Protein AF-A0A0K2YJW2-F1 (afdb_monomer_lite)

pLDDT: mean 92.91, std 10.25, range [51.81, 98.81]

Radius of gyration: 14.21 Å; chains: 1; bounding box: 30×30×39 Å

Foldseek 3Di:
DQCDPVNDQAHEWAALCRALPVDQPQCLAQVVCVVVQADGSVLLSVLLVVVCPDPQWPGKTFAWDSVCNDPPDDGTHGQWMKTKGLDDQVVSCVSSVCVSNQKDRKDFDDPDDPVRYDCDDDRDPNITIIIIGHD

Secondary structure (DSSP, 8-state):
--S-TTS-SPBP-B-HHHHHTT---GGGB-TTTTTTTPPPHHHHHHHHHHHHTSTTEEEEEEEE-GGGGSTT--S--EEEEEEEESS-HHHHHHHHTHHHHTPPPPEES-SS-GGGBS-PPP--TT-EEEEE---

Sequence (135 aa):
MERSADGSDRYPLLTIREFFDGNTVEDSIAPNQYGYGRPDLAEIARRLDALAANRAVAWVRIQPHEEMFEDGYDGVTAEGIAICTTLTSEEIDERLDVKSLQAEPTWEGMVYDHDDFCDVPAVPGGHRVLSLVWD

Structure (mmCIF, N/CA/C/O backbone):
data_AF-A0A0K2YJW2-F1
#
_entry.id   AF-A0A0K2YJW2-F1
#
loop_
_atom_site.group_PDB
_atom_site.id
_atom_site.type_symbol
_atom_site.label_atom_id
_atom_site.label_alt_id
_atom_site.label_comp_id
_atom_site.label_asym_id
_atom_site.label_entity_id
_atom_site.label_seq_id
_atom_site.pdbx_PDB_ins_code
_atom_site.Cartn_x
_atom_site.Cartn_y
_atom_site.Cartn_z
_atom_site.occupancy
_atom_site.B_iso_or_equiv
_atom_site.auth_seq_id
_atom_site.auth_comp_id
_atom_site.auth_asym_id
_atom_site.auth_atom_id
_atom_site.pdbx_PDB_model_num
ATOM 1 N N . MET A 1 1 ? 2.064 -8.724 -17.283 1.00 52.34 1 MET A N 1
ATOM 2 C CA . MET A 1 1 ? 1.253 -9.334 -16.206 1.00 52.34 1 MET A CA 1
ATOM 3 C C . MET A 1 1 ? -0.188 -9.329 -16.704 1.00 52.34 1 MET A C 1
ATOM 5 O O . MET A 1 1 ? -0.574 -8.334 -17.299 1.00 52.34 1 MET A O 1
ATOM 9 N N . GLU A 1 2 ? -0.939 -10.428 -16.617 1.00 51.81 2 GLU A N 1
ATOM 10 C CA . GLU A 1 2 ? -2.339 -10.438 -17.093 1.00 51.81 2 GLU A CA 1
ATOM 11 C C . GLU A 1 2 ? -3.219 -9.634 -16.120 1.00 51.81 2 GLU A C 1
ATOM 13 O O . GLU A 1 2 ? -2.980 -9.715 -14.915 1.00 51.81 2 GLU A O 1
ATOM 18 N N . ARG A 1 3 ? -4.200 -8.860 -16.629 1.00 59.50 3 ARG A N 1
ATOM 19 C CA . ARG A 1 3 ? -5.115 -8.024 -15.816 1.00 59.50 3 ARG A CA 1
ATOM 20 C C . ARG A 1 3 ? -5.698 -8.831 -14.648 1.00 59.50 3 ARG A C 1
ATOM 22 O O . ARG A 1 3 ? -5.635 -8.410 -13.506 1.00 59.50 3 ARG A O 1
ATOM 29 N N . SER A 1 4 ? -6.073 -10.083 -14.877 1.00 56.84 4 SER A N 1
ATOM 30 C CA . SER A 1 4 ? -6.509 -10.990 -13.814 1.00 56.84 4 SER A CA 1
ATOM 31 C C . SER A 1 4 ? -6.270 -12.452 -14.191 1.00 56.84 4 SER A C 1
ATOM 33 O O . SER A 1 4 ? -6.240 -12.810 -15.369 1.00 56.84 4 SER A O 1
ATOM 35 N N . ALA A 1 5 ? -6.162 -13.333 -13.191 1.00 54.53 5 ALA A N 1
ATOM 36 C CA . ALA A 1 5 ? -6.077 -14.781 -13.414 1.00 54.53 5 ALA A CA 1
ATOM 37 C C . ALA A 1 5 ? -7.395 -15.395 -13.946 1.00 54.53 5 ALA A C 1
ATOM 39 O O . ALA A 1 5 ? -7.403 -16.552 -14.368 1.00 54.53 5 ALA A O 1
ATOM 40 N N . ASP A 1 6 ? -8.506 -14.644 -13.915 1.00 54.94 6 ASP A N 1
ATOM 41 C CA . ASP A 1 6 ? -9.822 -15.052 -14.427 1.00 54.94 6 ASP A CA 1
ATOM 42 C C . ASP A 1 6 ? -10.151 -14.478 -15.825 1.00 54.94 6 ASP A C 1
ATOM 44 O O . ASP A 1 6 ? -11.191 -14.819 -16.392 1.00 54.94 6 ASP A O 1
ATOM 48 N N . GLY A 1 7 ? -9.261 -13.658 -16.404 1.00 56.41 7 GLY A N 1
ATOM 49 C CA . GLY A 1 7 ? -9.434 -13.039 -17.723 1.00 56.41 7 GLY A CA 1
ATOM 50 C C . GLY A 1 7 ? -10.383 -11.833 -17.748 1.00 56.41 7 GLY A C 1
ATOM 51 O O . GLY A 1 7 ? -10.769 -11.391 -18.830 1.00 56.41 7 GLY A O 1
ATOM 52 N N . SER A 1 8 ? -10.783 -11.309 -16.585 1.00 63.09 8 SER A N 1
ATOM 53 C CA . SER A 1 8 ? -11.494 -10.035 -16.457 1.00 63.09 8 SER A CA 1
ATOM 54 C C . SER A 1 8 ? -10.568 -8.826 -16.635 1.00 63.09 8 SER A C 1
ATOM 56 O O . SER A 1 8 ? -9.367 -8.887 -16.366 1.00 63.09 8 SER A O 1
ATOM 58 N N . ASP A 1 9 ? -11.150 -7.703 -17.053 1.00 74.62 9 ASP A N 1
ATOM 59 C CA . ASP A 1 9 ? -10.455 -6.431 -17.303 1.00 74.62 9 ASP A CA 1
ATOM 60 C C . ASP A 1 9 ? -10.110 -5.649 -16.020 1.00 74.62 9 ASP A C 1
ATOM 62 O O . ASP A 1 9 ? -9.990 -4.431 -16.032 1.00 74.62 9 ASP A O 1
ATOM 66 N N . ARG A 1 10 ? -10.013 -6.362 -14.896 1.00 86.62 10 ARG A N 1
ATOM 67 C CA . ARG A 1 10 ? -9.852 -5.837 -13.537 1.00 86.62 10 ARG A CA 1
ATOM 68 C C . ARG A 1 10 ? -8.413 -5.994 -13.082 1.00 86.62 10 ARG A C 1
ATOM 70 O O . ARG A 1 10 ? -7.763 -6.914 -13.545 1.00 86.62 10 ARG A O 1
ATOM 77 N N . TYR A 1 11 ? -7.950 -5.174 -12.151 1.00 89.19 11 TYR A N 1
ATOM 78 C CA . TYR A 1 11 ? -6.585 -5.158 -11.640 1.00 89.19 11 TYR A CA 1
ATOM 79 C C . TYR A 1 11 ? -6.372 -6.165 -10.490 1.00 89.19 11 TYR A C 1
ATOM 81 O O . TYR A 1 11 ? -7.261 -6.340 -9.648 1.00 89.19 11 TYR A O 1
ATOM 89 N N . PRO A 1 12 ? -5.202 -6.820 -10.388 1.00 91.81 12 PRO A N 1
ATOM 90 C CA . PRO A 1 12 ? -4.831 -7.613 -9.230 1.00 91.81 12 PRO A CA 1
ATOM 91 C C . PRO A 1 12 ? -4.165 -6.731 -8.165 1.00 91.81 12 PRO A C 1
ATOM 93 O O . PRO A 1 12 ? -3.238 -5.969 -8.447 1.00 91.81 12 PRO A O 1
ATOM 96 N N . LEU A 1 13 ? -4.596 -6.857 -6.916 1.00 95.19 13 LEU A N 1
ATOM 97 C CA . LEU A 1 13 ? -3.915 -6.263 -5.774 1.00 95.19 13 LEU A CA 1
ATOM 98 C C . LEU A 1 13 ? -2.646 -7.057 -5.454 1.00 95.19 13 LEU A C 1
ATOM 100 O O . LEU A 1 13 ? -2.702 -8.197 -4.994 1.00 95.19 13 LEU A O 1
ATOM 104 N N . LEU A 1 14 ? -1.484 -6.426 -5.601 1.00 96.50 14 LEU A N 1
ATOM 105 C CA . LEU A 1 14 ? -0.206 -7.104 -5.384 1.00 96.50 14 LEU A CA 1
ATOM 106 C C . LEU A 1 14 ? 0.151 -7.146 -3.894 1.00 96.50 14 LEU A C 1
ATOM 108 O O . LEU A 1 14 ? -0.116 -6.220 -3.127 1.00 96.50 14 LEU A O 1
ATOM 112 N N . THR A 1 15 ? 0.796 -8.214 -3.445 1.00 97.81 15 THR A N 1
ATOM 113 C CA . THR A 1 15 ? 1.453 -8.237 -2.132 1.00 97.81 15 THR A CA 1
ATOM 114 C C . THR A 1 15 ? 2.694 -7.338 -2.127 1.00 97.81 15 THR A C 1
ATOM 116 O O . THR A 1 15 ? 3.278 -7.061 -3.173 1.00 97.81 15 THR A O 1
ATOM 119 N N . ILE A 1 16 ? 3.158 -6.936 -0.933 1.00 98.25 16 ILE A N 1
ATOM 120 C CA . ILE A 1 16 ? 4.436 -6.212 -0.774 1.00 98.25 16 ILE A CA 1
ATOM 121 C C . ILE A 1 16 ? 5.562 -6.981 -1.486 1.00 98.25 16 ILE A C 1
ATOM 123 O O . ILE A 1 16 ? 6.324 -6.409 -2.254 1.00 98.25 16 ILE A O 1
ATOM 127 N N . ARG A 1 17 ? 5.623 -8.305 -1.310 1.00 97.50 17 ARG A N 1
ATOM 128 C CA . ARG A 1 17 ? 6.647 -9.134 -1.954 1.00 97.50 17 ARG A CA 1
ATOM 129 C C . ARG A 1 17 ? 6.537 -9.125 -3.480 1.00 97.50 17 ARG A C 1
ATOM 131 O O . ARG A 1 17 ? 7.557 -9.002 -4.135 1.00 97.50 17 ARG A O 1
ATOM 138 N N . GLU A 1 18 ? 5.338 -9.254 -4.045 1.00 96.75 18 GLU A N 1
ATOM 139 C CA . GLU A 1 18 ? 5.154 -9.263 -5.508 1.00 96.75 18 GLU A CA 1
ATOM 140 C C . GLU A 1 18 ? 5.565 -7.948 -6.174 1.00 96.75 18 GLU A C 1
ATOM 142 O O . GLU A 1 18 ? 6.015 -7.977 -7.314 1.00 96.75 18 GLU A O 1
ATOM 147 N N . PHE A 1 19 ? 5.443 -6.818 -5.473 1.00 97.75 19 PHE A N 1
ATOM 148 C CA . PHE A 1 19 ? 5.859 -5.520 -6.001 1.00 97.75 19 PHE A CA 1
ATOM 149 C C . PHE A 1 19 ? 7.333 -5.187 -5.734 1.00 97.75 19 PHE A C 1
ATOM 151 O O . PHE A 1 19 ? 7.997 -4.639 -6.606 1.00 97.75 19 PHE A O 1
ATOM 158 N N . PHE A 1 20 ? 7.849 -5.467 -4.532 1.00 97.62 20 PHE A N 1
ATOM 159 C CA . PHE A 1 20 ? 9.183 -5.011 -4.115 1.00 97.62 20 PHE A CA 1
ATOM 160 C C . PHE A 1 20 ? 10.302 -6.043 -4.349 1.00 97.62 20 PHE A C 1
ATOM 162 O O . PHE A 1 20 ? 11.462 -5.654 -4.469 1.00 97.62 20 PHE A O 1
ATOM 169 N N . ASP A 1 21 ? 10.009 -7.348 -4.413 1.00 95.81 21 ASP A N 1
ATOM 170 C CA . ASP A 1 21 ? 11.043 -8.382 -4.580 1.00 95.81 21 ASP A CA 1
ATOM 171 C C . ASP A 1 21 ? 11.599 -8.376 -6.013 1.00 95.81 21 ASP A C 1
ATOM 173 O O . ASP A 1 21 ? 10.900 -8.680 -6.977 1.00 95.81 21 ASP A O 1
ATOM 177 N N . GLY A 1 22 ? 12.870 -7.996 -6.159 1.00 94.19 22 GLY A N 1
ATOM 178 C CA . GLY A 1 22 ? 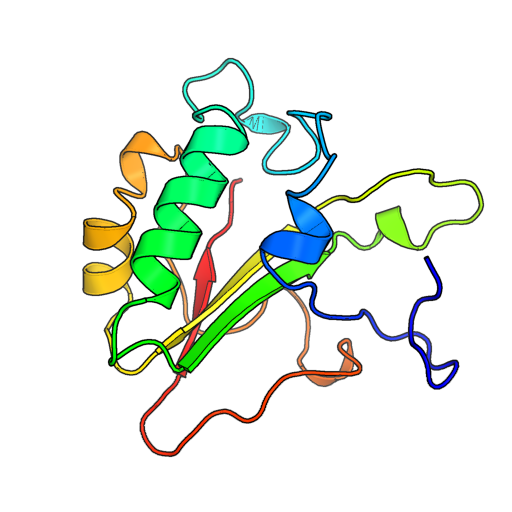13.536 -7.858 -7.457 1.00 94.19 22 GLY A CA 1
ATOM 179 C C . GLY A 1 22 ? 13.209 -6.570 -8.223 1.00 94.19 22 GLY A C 1
ATOM 180 O O . GLY A 1 22 ? 13.834 -6.323 -9.255 1.00 94.19 22 GLY A O 1
ATOM 181 N N . ASN A 1 23 ? 12.300 -5.729 -7.722 1.00 96.31 23 ASN A N 1
ATOM 182 C CA . ASN A 1 23 ? 12.031 -4.418 -8.304 1.00 96.31 23 ASN A CA 1
ATOM 183 C C . ASN A 1 23 ? 13.087 -3.400 -7.849 1.00 96.31 23 ASN A C 1
ATOM 185 O O . ASN A 1 23 ? 13.214 -3.093 -6.665 1.00 96.31 23 ASN A O 1
ATOM 189 N N . THR A 1 24 ? 13.843 -2.870 -8.808 1.00 95.38 24 THR A N 1
ATOM 190 C CA . THR A 1 24 ? 14.857 -1.825 -8.590 1.00 95.38 24 THR A CA 1
ATOM 191 C C . THR A 1 24 ? 14.515 -0.517 -9.307 1.00 95.38 24 THR A C 1
ATOM 193 O O . THR A 1 24 ? 15.373 0.357 -9.431 1.00 95.38 24 THR A O 1
ATOM 196 N N . VAL A 1 25 ? 13.303 -0.403 -9.853 1.00 96.56 25 VAL A N 1
ATOM 197 C CA . VAL A 1 25 ? 12.831 0.757 -10.614 1.00 96.56 25 VAL A CA 1
ATOM 198 C C . VAL A 1 25 ? 12.262 1.762 -9.620 1.00 96.56 25 VAL A C 1
ATOM 200 O O . VAL A 1 25 ? 11.094 1.693 -9.254 1.00 96.56 25 VAL A O 1
ATOM 203 N N . GLU A 1 26 ? 13.107 2.649 -9.096 1.00 96.44 26 GLU A N 1
ATOM 204 C CA . GLU A 1 26 ? 12.750 3.531 -7.974 1.00 96.44 26 GLU A CA 1
ATOM 205 C C . GLU A 1 26 ? 11.538 4.436 -8.243 1.00 96.44 26 GLU A C 1
ATOM 207 O O . GLU A 1 26 ? 10.789 4.734 -7.316 1.00 96.44 26 GLU A O 1
ATOM 212 N N . ASP A 1 27 ? 11.310 4.825 -9.495 1.00 95.06 27 ASP A N 1
ATOM 213 C CA . ASP A 1 27 ? 10.185 5.639 -9.960 1.00 95.06 27 ASP A CA 1
ATOM 214 C C . ASP A 1 27 ? 8.909 4.827 -10.269 1.00 95.06 27 ASP A C 1
ATOM 216 O O . ASP A 1 27 ? 7.905 5.399 -10.677 1.00 95.06 27 ASP A O 1
ATOM 220 N N . SER A 1 28 ? 8.889 3.516 -9.992 1.00 96.38 28 SER A N 1
ATOM 221 C CA . SER A 1 28 ? 7.683 2.669 -10.107 1.00 96.38 28 SER A CA 1
ATOM 222 C C . SER A 1 28 ? 6.573 2.986 -9.094 1.00 96.38 28 SER A C 1
ATOM 224 O O . SER A 1 28 ? 5.475 2.449 -9.190 1.00 96.38 28 SER A O 1
ATOM 226 N N . ILE A 1 29 ? 6.840 3.825 -8.096 1.00 95.81 29 ILE A N 1
ATOM 227 C CA . ILE A 1 29 ? 5.853 4.320 -7.131 1.00 95.81 29 ILE A CA 1
ATOM 228 C C . ILE A 1 29 ? 6.209 5.761 -6.797 1.00 95.81 29 ILE A C 1
ATOM 230 O O . ILE A 1 29 ? 7.377 6.052 -6.544 1.00 95.81 29 ILE A O 1
ATOM 234 N N . ALA A 1 30 ? 5.233 6.666 -6.764 1.00 94.94 30 ALA A N 1
ATOM 235 C CA . ALA A 1 30 ? 5.487 8.079 -6.466 1.00 94.94 30 ALA A CA 1
ATOM 236 C C . ALA A 1 30 ? 6.630 8.710 -7.307 1.00 94.94 30 ALA A C 1
ATOM 238 O O . ALA A 1 30 ? 7.571 9.286 -6.737 1.00 94.94 30 ALA A O 1
ATOM 239 N N . PRO A 1 31 ? 6.610 8.582 -8.651 1.00 93.62 31 PRO A N 1
ATOM 240 C CA . PRO A 1 31 ? 7.677 9.092 -9.521 1.00 93.62 31 PRO A CA 1
ATOM 241 C C . PRO A 1 31 ? 7.906 10.604 -9.370 1.00 93.62 31 PRO A C 1
ATOM 243 O O . PRO A 1 31 ? 9.035 11.081 -9.458 1.00 93.62 31 PRO A O 1
ATOM 246 N N . ASN A 1 32 ? 6.842 11.353 -9.085 1.00 92.19 32 ASN A N 1
ATOM 247 C CA . ASN A 1 32 ? 6.837 12.782 -8.760 1.00 92.19 32 ASN A CA 1
ATOM 248 C C . ASN A 1 32 ? 7.683 13.149 -7.526 1.00 92.19 32 ASN A C 1
ATOM 250 O O . ASN A 1 32 ? 8.225 14.252 -7.473 1.00 92.19 32 ASN A O 1
ATOM 254 N N . GLN A 1 33 ? 7.824 12.242 -6.556 1.00 93.50 33 GLN A N 1
ATOM 255 C CA . GLN A 1 33 ? 8.534 12.495 -5.297 1.00 93.50 33 GLN A CA 1
ATOM 256 C C . GLN A 1 33 ? 9.932 11.848 -5.248 1.00 93.50 33 GLN A C 1
ATOM 258 O O . GLN A 1 33 ? 10.727 12.131 -4.339 1.00 93.50 33 GLN A O 1
ATOM 263 N N . TYR A 1 34 ? 10.277 10.998 -6.223 1.00 9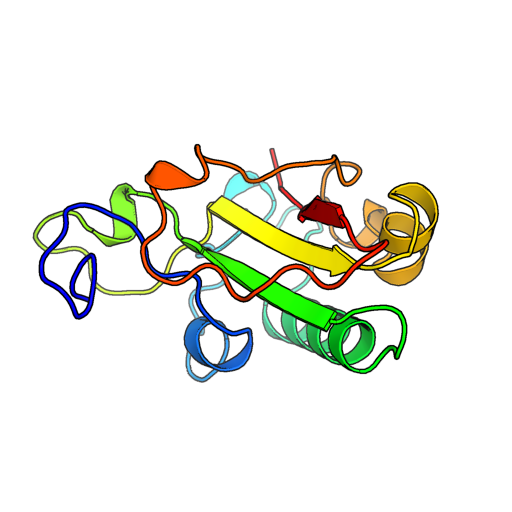2.25 34 TYR A N 1
ATOM 264 C CA . TYR A 1 34 ? 11.600 10.380 -6.296 1.00 92.25 34 TYR A CA 1
ATOM 265 C C . TYR A 1 34 ? 12.696 11.429 -6.549 1.00 92.25 34 TYR A C 1
ATOM 267 O O . TYR A 1 34 ? 12.616 12.251 -7.458 1.00 92.25 34 TYR A O 1
ATOM 275 N N . GLY A 1 35 ? 13.729 11.431 -5.700 1.00 92.12 35 GLY A N 1
ATOM 276 C CA . GLY A 1 35 ? 14.783 12.455 -5.706 1.00 92.12 35 GLY A CA 1
ATOM 277 C C . GLY A 1 35 ? 14.424 13.763 -4.983 1.00 92.12 35 GLY A C 1
ATOM 278 O O . GLY A 1 35 ? 15.299 14.614 -4.818 1.00 92.12 35 GLY A O 1
ATOM 279 N N . TYR A 1 36 ? 13.189 13.905 -4.485 1.00 92.62 36 TYR A N 1
ATOM 280 C CA . TYR A 1 36 ? 12.700 15.095 -3.772 1.00 92.62 36 TYR A CA 1
ATOM 281 C C . TYR A 1 36 ? 12.421 14.860 -2.281 1.00 92.62 36 TYR A C 1
ATOM 283 O O . TYR A 1 36 ? 11.870 15.721 -1.604 1.00 92.62 36 TYR A O 1
ATOM 291 N N . GLY A 1 37 ? 12.880 13.730 -1.738 1.00 92.69 37 GLY A N 1
ATOM 292 C CA . GLY A 1 37 ? 12.811 13.415 -0.308 1.00 92.69 37 GLY A CA 1
ATOM 293 C C . GLY A 1 37 ? 12.095 12.107 0.003 1.00 92.69 37 GLY A C 1
ATOM 294 O O . GLY A 1 37 ? 12.263 11.596 1.110 1.00 92.69 37 GLY A O 1
ATOM 295 N N . ARG A 1 38 ? 11.353 11.540 -0.962 1.00 96.38 38 ARG A N 1
ATOM 296 C CA . ARG A 1 38 ? 10.780 10.198 -0.834 1.00 96.38 38 ARG A CA 1
ATOM 297 C C . ARG A 1 38 ? 11.924 9.202 -0.613 1.00 96.38 38 ARG A C 1
ATOM 299 O O . ARG A 1 38 ? 12.892 9.241 -1.377 1.00 96.38 38 ARG A O 1
ATOM 306 N N . PRO A 1 39 ? 11.849 8.324 0.398 1.00 97.31 39 PRO A N 1
ATOM 307 C CA . PRO A 1 39 ? 12.877 7.316 0.608 1.00 97.31 39 PRO A CA 1
ATOM 308 C C . PRO A 1 39 ? 12.914 6.294 -0.537 1.00 97.31 39 PRO A C 1
ATOM 310 O O . PRO A 1 39 ? 11.980 6.194 -1.336 1.00 97.31 39 PRO A O 1
ATOM 313 N N . ASP A 1 40 ? 14.003 5.533 -0.598 1.00 97.38 40 ASP A N 1
ATOM 314 C CA . ASP A 1 40 ? 14.184 4.457 -1.575 1.00 97.38 40 ASP A CA 1
ATOM 315 C C . ASP A 1 40 ? 13.160 3.330 -1.359 1.00 97.38 40 ASP A C 1
ATOM 317 O O . ASP A 1 40 ? 12.680 3.110 -0.236 1.00 97.38 40 ASP A O 1
ATOM 321 N N . LEU A 1 41 ? 12.878 2.559 -2.414 1.00 97.88 41 LEU A N 1
ATOM 322 C CA . LEU A 1 41 ? 11.933 1.436 -2.388 1.00 97.88 41 LEU A CA 1
ATOM 323 C C . LEU A 1 41 ? 12.181 0.479 -1.217 1.00 97.88 41 LEU A C 1
ATOM 325 O O . LEU A 1 41 ? 11.234 0.038 -0.568 1.00 97.88 41 LEU A O 1
ATOM 329 N N . ALA A 1 42 ? 13.446 0.185 -0.909 1.00 97.31 42 ALA A N 1
ATOM 330 C CA . ALA A 1 42 ? 13.812 -0.724 0.177 1.00 97.31 42 ALA A CA 1
ATOM 331 C C . ALA A 1 42 ? 13.336 -0.231 1.556 1.00 97.31 42 ALA A C 1
ATOM 333 O O . ALA A 1 42 ? 12.920 -1.028 2.400 1.00 97.31 42 ALA A O 1
ATOM 334 N N . GLU A 1 43 ? 13.375 1.080 1.793 1.00 98.12 43 GLU A N 1
ATOM 335 C CA . GLU A 1 43 ? 12.905 1.675 3.043 1.00 98.12 43 GLU A CA 1
ATOM 336 C C . GLU A 1 43 ? 11.374 1.741 3.086 1.00 98.12 43 GLU A C 1
ATOM 338 O O . GLU A 1 43 ? 10.790 1.455 4.134 1.00 98.12 43 GLU A O 1
ATOM 343 N N . ILE A 1 44 ? 10.716 2.034 1.957 1.00 98.31 44 ILE A N 1
ATOM 344 C CA . ILE A 1 44 ? 9.250 1.958 1.843 1.00 98.31 44 ILE A CA 1
ATOM 345 C C . ILE A 1 44 ? 8.783 0.529 2.157 1.00 98.31 44 ILE A C 1
ATOM 347 O O . ILE A 1 44 ? 7.970 0.338 3.064 1.00 98.31 44 ILE A O 1
ATOM 351 N N . ALA A 1 45 ? 9.359 -0.483 1.500 1.00 98.44 45 ALA A N 1
ATOM 352 C CA . ALA A 1 45 ? 9.053 -1.895 1.726 1.00 98.44 45 ALA A CA 1
ATOM 353 C C . ALA A 1 45 ? 9.206 -2.284 3.202 1.00 98.44 45 ALA A C 1
ATOM 355 O O . ALA A 1 45 ? 8.287 -2.837 3.804 1.00 98.44 45 ALA A O 1
ATOM 356 N N . ARG A 1 46 ? 10.332 -1.907 3.826 1.00 98.56 46 ARG A N 1
ATOM 357 C CA . ARG A 1 46 ? 10.607 -2.192 5.241 1.00 98.56 46 ARG A CA 1
ATOM 358 C C . ARG A 1 46 ? 9.534 -1.617 6.170 1.00 98.56 46 ARG A C 1
ATOM 360 O O . ARG A 1 46 ? 9.170 -2.260 7.157 1.00 98.56 46 ARG A O 1
ATOM 367 N N . ARG A 1 47 ? 9.044 -0.402 5.900 1.00 98.62 47 ARG A N 1
ATOM 368 C CA . ARG A 1 47 ? 7.979 0.226 6.702 1.00 98.62 47 ARG A CA 1
ATOM 369 C C . ARG A 1 47 ? 6.638 -0.471 6.505 1.00 98.62 47 ARG A C 1
ATOM 371 O O . ARG A 1 47 ? 5.939 -0.705 7.490 1.00 98.62 47 ARG A O 1
ATOM 378 N N . LEU A 1 48 ? 6.308 -0.849 5.272 1.00 98.69 48 LEU A N 1
ATOM 379 C CA . LEU A 1 48 ? 5.083 -1.591 4.971 1.00 98.69 48 LEU A CA 1
ATOM 380 C C . LEU A 1 48 ? 5.093 -2.987 5.597 1.00 98.69 48 LEU A C 1
ATOM 382 O O . LEU A 1 48 ? 4.086 -3.388 6.173 1.00 98.69 48 LEU A O 1
ATOM 386 N N . ASP A 1 49 ? 6.225 -3.691 5.576 1.00 98.56 49 ASP A N 1
ATOM 387 C CA . ASP A 1 49 ? 6.380 -4.985 6.250 1.00 98.56 49 ASP A CA 1
ATOM 388 C C . ASP A 1 49 ? 6.219 -4.851 7.770 1.00 98.56 49 ASP A C 1
ATOM 390 O O . ASP A 1 49 ? 5.524 -5.645 8.411 1.00 98.56 49 ASP A O 1
ATOM 394 N N . ALA A 1 50 ? 6.818 -3.813 8.364 1.00 98.62 50 ALA A N 1
ATOM 395 C CA . ALA A 1 50 ? 6.661 -3.529 9.787 1.00 98.62 50 ALA A CA 1
ATOM 396 C C . ALA A 1 50 ? 5.201 -3.211 10.154 1.00 98.62 50 ALA A C 1
ATOM 398 O O . ALA A 1 50 ? 4.718 -3.654 11.200 1.00 98.62 50 ALA A O 1
ATOM 399 N N . LEU A 1 51 ? 4.487 -2.481 9.291 1.00 98.56 51 LEU A N 1
ATOM 400 C CA . LEU A 1 51 ? 3.064 -2.209 9.458 1.00 98.56 51 LEU A CA 1
ATOM 401 C C . LEU A 1 51 ? 2.224 -3.486 9.307 1.00 98.56 51 LEU A C 1
ATOM 403 O O . LEU A 1 51 ? 1.368 -3.746 10.150 1.00 98.56 51 LEU A O 1
ATOM 407 N N . ALA A 1 52 ? 2.492 -4.305 8.288 1.00 98.44 52 ALA A N 1
ATOM 408 C CA . ALA A 1 52 ? 1.780 -5.554 8.017 1.00 98.44 52 ALA A CA 1
ATOM 409 C C . ALA A 1 52 ? 1.945 -6.597 9.138 1.00 98.44 52 ALA A C 1
ATOM 411 O O . ALA A 1 52 ? 1.077 -7.444 9.326 1.00 98.44 52 ALA A O 1
ATOM 412 N N . ALA A 1 53 ? 3.027 -6.526 9.920 1.00 98.31 53 ALA A N 1
ATOM 413 C CA . ALA A 1 53 ? 3.228 -7.364 11.102 1.00 98.31 53 ALA A CA 1
ATOM 414 C C . ALA A 1 53 ? 2.370 -6.946 12.319 1.00 98.31 53 ALA A C 1
ATOM 416 O O . ALA A 1 53 ? 2.326 -7.661 13.328 1.00 98.31 53 ALA A O 1
ATOM 417 N N . ASN A 1 54 ? 1.696 -5.792 12.267 1.00 98.19 54 ASN A N 1
ATOM 418 C CA . ASN A 1 54 ? 0.823 -5.327 13.339 1.00 98.19 54 ASN A CA 1
ATOM 419 C C . ASN A 1 54 ? -0.487 -6.130 13.363 1.00 98.19 54 ASN A C 1
ATOM 421 O O . ASN A 1 54 ? -1.171 -6.254 12.358 1.00 98.19 54 ASN A O 1
ATOM 425 N N . ARG A 1 55 ? -0.901 -6.605 14.544 1.00 97.56 55 ARG A N 1
ATOM 426 C CA . ARG A 1 55 ? -2.148 -7.374 14.723 1.00 97.56 55 ARG A CA 1
ATOM 427 C C . ARG A 1 55 ? -3.425 -6.613 14.364 1.00 97.56 55 ARG A C 1
ATOM 429 O O . ARG A 1 55 ? -4.451 -7.252 14.162 1.00 97.56 55 ARG A O 1
ATOM 436 N N . ALA A 1 56 ? -3.378 -5.283 14.357 1.00 98.31 56 ALA A N 1
ATOM 437 C CA . ALA A 1 56 ? -4.495 -4.445 13.935 1.00 98.31 56 ALA A CA 1
ATOM 438 C C . ALA A 1 56 ? -4.623 -4.350 12.404 1.00 98.31 56 ALA A C 1
ATOM 440 O O . ALA A 1 56 ? -5.632 -3.846 11.924 1.00 98.31 56 ALA A O 1
ATOM 441 N N . VAL A 1 57 ? -3.620 -4.822 11.654 1.00 98.75 57 VAL A N 1
ATOM 442 C CA . VAL A 1 57 ? -3.582 -4.823 10.190 1.00 98.75 57 VAL A CA 1
ATOM 443 C C . VAL A 1 57 ? -3.851 -6.243 9.698 1.00 98.75 57 VAL A C 1
ATOM 445 O O . VAL A 1 57 ? -3.110 -7.174 10.002 1.00 98.75 57 VAL A O 1
ATOM 448 N N . ALA A 1 58 ? -4.930 -6.419 8.939 1.00 98.56 58 ALA A N 1
ATOM 449 C CA . ALA A 1 58 ? -5.292 -7.708 8.356 1.00 98.56 58 ALA A CA 1
ATOM 450 C C . ALA A 1 58 ? -4.464 -8.014 7.102 1.00 98.56 58 ALA A C 1
ATOM 452 O O . ALA A 1 58 ? -4.076 -9.161 6.878 1.00 98.56 58 ALA A O 1
ATOM 453 N N . TRP A 1 59 ? -4.206 -6.996 6.277 1.00 98.62 59 TRP A N 1
ATOM 454 C CA . TRP A 1 59 ? -3.373 -7.098 5.082 1.00 98.62 59 TRP A CA 1
ATOM 455 C C . TRP A 1 59 ? -2.955 -5.716 4.568 1.00 98.62 59 TRP A C 1
ATOM 457 O O . TRP A 1 59 ? -3.628 -4.714 4.806 1.00 98.62 59 TRP A O 1
ATOM 467 N N . VAL A 1 60 ? -1.846 -5.698 3.826 1.00 98.75 60 VAL A N 1
ATOM 468 C CA . VAL A 1 60 ? -1.371 -4.567 3.018 1.00 98.75 60 VAL A CA 1
ATOM 469 C C . VAL A 1 60 ? -1.247 -5.045 1.572 1.00 98.75 60 VAL A C 1
ATOM 471 O O . VAL A 1 60 ? -0.771 -6.164 1.330 1.00 98.75 60 VAL A O 1
ATOM 474 N N . ARG A 1 61 ? -1.712 -4.237 0.621 1.00 98.50 61 ARG A N 1
ATOM 475 C CA . ARG A 1 61 ? -1.668 -4.515 -0.816 1.00 98.50 61 ARG A CA 1
ATOM 476 C C . ARG A 1 61 ? -1.249 -3.287 -1.605 1.00 98.50 61 ARG A C 1
ATOM 478 O O . ARG A 1 61 ? -1.564 -2.170 -1.216 1.00 98.50 61 ARG A O 1
ATOM 485 N N . ILE A 1 62 ? -0.560 -3.511 -2.712 1.00 98.12 62 ILE A N 1
ATOM 486 C CA . ILE A 1 62 ? -0.222 -2.480 -3.683 1.00 98.12 62 ILE A CA 1
ATOM 487 C C . ILE A 1 62 ? -1.349 -2.417 -4.707 1.00 98.12 62 ILE A C 1
ATOM 489 O O . ILE A 1 62 ? -1.798 -3.448 -5.210 1.00 98.12 62 ILE A O 1
ATOM 493 N N . GLN A 1 63 ? -1.813 -1.203 -4.965 1.00 97.12 63 GLN A N 1
ATOM 494 C CA . GLN A 1 63 ? -2.800 -0.883 -5.983 1.00 97.12 63 GLN A CA 1
ATOM 495 C C . GLN A 1 63 ? -2.006 -0.511 -7.241 1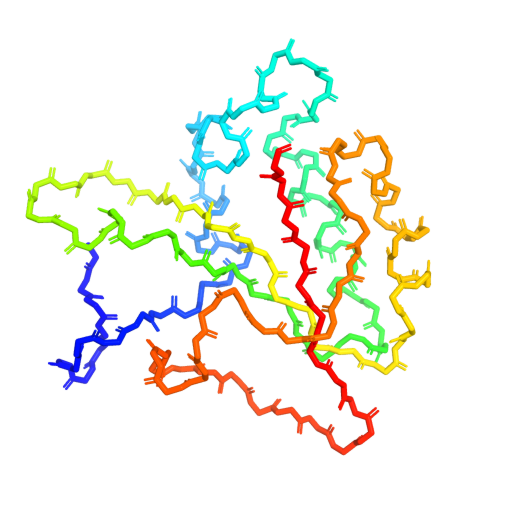.00 97.12 63 GLN A C 1
ATOM 497 O O . GLN A 1 63 ? -1.334 0.524 -7.224 1.00 97.12 63 GLN A O 1
ATOM 502 N N . PRO A 1 64 ? -1.964 -1.377 -8.270 1.00 95.31 64 PRO A N 1
ATOM 503 C CA . PRO A 1 64 ? -1.155 -1.124 -9.456 1.00 95.31 64 PRO A CA 1
ATOM 504 C C . PRO A 1 64 ? -1.706 0.063 -10.248 1.00 95.31 64 PRO A C 1
ATOM 506 O O . PRO A 1 64 ? -2.916 0.260 -10.282 1.00 95.31 64 PRO A O 1
ATOM 509 N N . HIS A 1 65 ? -0.826 0.823 -10.894 1.00 93.50 65 HIS A N 1
ATOM 510 C CA . HIS A 1 65 ? -1.231 1.869 -11.837 1.00 93.50 65 HIS A CA 1
ATOM 511 C C . HIS A 1 65 ? -1.749 1.228 -13.136 1.00 93.50 65 HIS A C 1
ATOM 513 O O . HIS A 1 65 ? -1.212 0.208 -13.577 1.00 93.50 65 HIS A O 1
ATOM 519 N N . GLU A 1 66 ? -2.770 1.814 -13.767 1.00 89.19 66 GLU A N 1
ATOM 520 C CA . GLU A 1 66 ? -3.433 1.241 -14.954 1.00 89.19 66 GLU A CA 1
ATOM 521 C C . GLU A 1 66 ? -2.481 0.978 -16.139 1.00 89.19 66 GLU A C 1
ATOM 523 O O . GLU A 1 66 ? -2.614 -0.033 -16.833 1.00 89.19 66 GLU A O 1
ATOM 528 N N . GLU A 1 67 ? -1.458 1.827 -16.307 1.00 86.81 67 GLU A N 1
ATOM 529 C CA . GLU A 1 67 ? -0.389 1.685 -17.315 1.00 86.81 67 GLU A CA 1
ATOM 530 C C . GLU A 1 67 ? 0.317 0.320 -17.267 1.00 86.81 67 GLU A C 1
ATOM 532 O O . GLU A 1 67 ? 0.783 -0.177 -18.293 1.00 86.81 67 GLU A O 1
ATOM 537 N N . MET A 1 68 ? 0.348 -0.337 -16.100 1.00 87.94 68 MET A N 1
ATOM 538 C CA . MET A 1 68 ? 0.922 -1.678 -15.943 1.00 87.94 68 MET A CA 1
ATOM 539 C C . MET A 1 68 ? 0.271 -2.724 -16.864 1.00 87.94 68 MET A C 1
ATOM 541 O O . MET A 1 68 ? 0.858 -3.776 -17.136 1.00 87.94 68 MET A O 1
ATOM 545 N N . PHE A 1 69 ? -0.951 -2.451 -17.325 1.00 85.38 69 PHE A N 1
ATOM 546 C CA . PHE A 1 69 ? -1.765 -3.345 -18.140 1.00 85.38 69 PHE A CA 1
ATOM 547 C C . PHE A 1 69 ? -1.929 -2.873 -19.584 1.00 85.38 69 PHE A C 1
ATOM 549 O O . PHE A 1 69 ? -2.833 -3.350 -20.280 1.00 85.38 69 PHE A O 1
ATOM 556 N N . GLU A 1 70 ? -1.107 -1.927 -20.024 1.00 86.69 70 GLU A N 1
ATOM 557 C CA . GLU A 1 70 ? -1.023 -1.529 -21.423 1.00 86.69 70 GLU A CA 1
ATOM 558 C C . GLU A 1 70 ? -0.140 -2.491 -22.228 1.00 86.69 70 GLU A C 1
ATOM 560 O O . GLU A 1 70 ? 0.826 -3.080 -21.730 1.00 86.69 70 GLU A O 1
ATOM 565 N N . ASP A 1 71 ? -0.474 -2.654 -23.510 1.00 84.88 71 ASP A N 1
ATOM 566 C CA . ASP A 1 71 ? 0.277 -3.516 -24.418 1.00 84.88 71 ASP A CA 1
ATOM 567 C C . ASP A 1 71 ? 1.735 -3.046 -24.536 1.00 84.88 71 ASP A C 1
ATOM 569 O O . ASP A 1 71 ? 2.030 -1.968 -25.051 1.00 84.88 71 ASP A O 1
ATOM 573 N N . GLY A 1 72 ? 2.666 -3.906 -24.117 1.00 82.75 72 GLY A N 1
ATOM 574 C CA . GLY A 1 72 ? 4.104 -3.646 -24.211 1.00 82.75 72 GLY A CA 1
ATOM 575 C C . GLY A 1 72 ? 4.730 -2.991 -22.980 1.00 82.75 72 GLY A C 1
ATOM 576 O O . GLY A 1 72 ? 5.935 -2.743 -23.011 1.00 82.75 72 GLY A O 1
ATOM 577 N N . TYR A 1 73 ? 3.968 -2.762 -21.905 1.00 86.69 73 TYR A N 1
ATOM 578 C CA . TYR A 1 73 ? 4.540 -2.373 -20.618 1.00 86.69 73 TYR A CA 1
ATOM 579 C C . TYR A 1 73 ? 5.302 -3.550 -19.984 1.00 86.69 73 TYR A C 1
ATOM 581 O O . TYR A 1 73 ? 4.786 -4.668 -19.889 1.00 86.69 73 TYR A O 1
ATOM 589 N N . ASP A 1 74 ? 6.536 -3.302 -19.545 1.00 85.50 74 ASP A N 1
ATOM 590 C CA . ASP A 1 74 ? 7.382 -4.277 -18.851 1.00 85.50 74 ASP A CA 1
ATOM 591 C C . ASP A 1 74 ? 7.817 -3.700 -17.503 1.00 85.50 74 ASP A C 1
ATOM 593 O O . ASP A 1 74 ? 8.586 -2.740 -17.444 1.00 85.50 74 ASP A O 1
ATOM 597 N N . GLY A 1 75 ? 7.288 -4.262 -16.418 1.00 89.00 75 GLY A N 1
ATOM 598 C CA . GLY A 1 75 ? 7.566 -3.811 -15.059 1.00 89.00 75 GLY A CA 1
ATOM 599 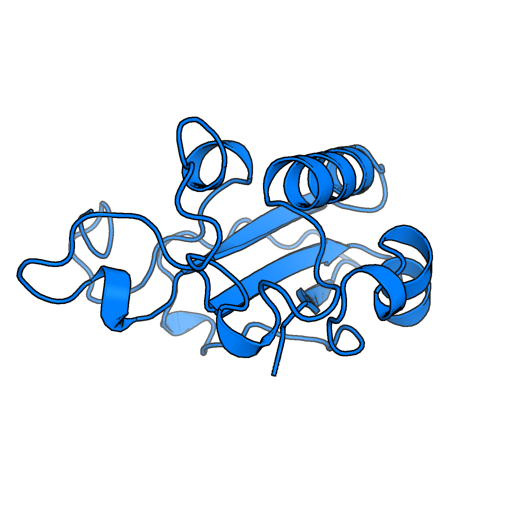C C . GLY A 1 75 ? 6.352 -3.886 -14.140 1.00 89.00 75 GLY A C 1
ATOM 600 O O . GLY A 1 75 ? 5.307 -4.438 -14.488 1.00 89.00 75 GLY A O 1
ATOM 601 N N . VAL A 1 76 ? 6.517 -3.319 -12.949 1.00 93.44 76 VAL A N 1
ATOM 602 C CA . VAL A 1 76 ? 5.453 -3.083 -11.970 1.00 93.44 76 VAL A CA 1
ATOM 603 C C . VAL A 1 76 ? 5.396 -1.585 -11.701 1.00 93.44 76 VAL A C 1
ATOM 605 O O . VAL A 1 76 ? 6.440 -0.946 -11.613 1.00 93.44 76 VAL A O 1
ATOM 608 N N . THR A 1 77 ? 4.197 -1.030 -11.578 1.00 95.06 77 THR A N 1
ATOM 609 C CA . THR A 1 77 ? 3.975 0.372 -11.204 1.00 95.06 77 THR A CA 1
ATOM 610 C C . THR A 1 77 ? 2.791 0.453 -10.250 1.00 95.06 77 THR A C 1
ATOM 612 O O . THR A 1 77 ? 1.867 -0.356 -10.340 1.00 95.06 77 THR A O 1
ATOM 615 N N . ALA A 1 78 ? 2.854 1.366 -9.287 1.00 96.56 78 ALA A N 1
ATOM 616 C CA . ALA A 1 78 ? 1.886 1.515 -8.216 1.00 96.56 78 ALA A CA 1
ATOM 617 C C . ALA A 1 78 ? 1.223 2.891 -8.260 1.00 96.56 78 ALA A C 1
ATOM 619 O O . ALA A 1 78 ? 1.903 3.914 -8.242 1.00 96.56 78 ALA A O 1
ATOM 620 N N . GLU A 1 79 ? -0.105 2.881 -8.208 1.00 96.50 79 GLU A N 1
ATOM 621 C CA . GLU A 1 79 ? -0.939 4.054 -7.948 1.00 96.50 79 GLU A CA 1
ATOM 622 C C . GLU A 1 79 ? -0.978 4.367 -6.443 1.00 96.50 79 GLU A C 1
ATOM 624 O O . GLU A 1 79 ? -0.935 5.514 -6.009 1.00 96.50 79 GLU A O 1
ATOM 629 N N . GLY A 1 80 ? -1.018 3.330 -5.602 1.00 97.25 80 GLY A N 1
ATOM 630 C CA . GLY A 1 80 ? -1.081 3.519 -4.158 1.00 97.25 80 GLY A CA 1
ATOM 631 C C . GLY A 1 80 ? -0.986 2.228 -3.363 1.00 97.25 80 GLY A C 1
ATOM 632 O O . GLY A 1 80 ? -0.714 1.148 -3.888 1.00 97.25 80 GLY A O 1
ATOM 633 N N . ILE A 1 81 ? -1.222 2.328 -2.058 1.00 98.44 81 ILE A N 1
ATOM 634 C CA . ILE A 1 81 ? -1.122 1.200 -1.126 1.00 98.44 81 ILE A CA 1
ATOM 635 C C . ILE A 1 81 ? -2.399 1.114 -0.304 1.00 98.44 81 ILE A C 1
ATOM 637 O O . ILE A 1 81 ? -2.725 2.039 0.432 1.00 98.44 81 ILE A O 1
ATOM 641 N N . ALA A 1 82 ? -3.094 -0.014 -0.404 1.00 98.56 82 ALA A N 1
ATOM 642 C CA . ALA A 1 82 ? -4.276 -0.326 0.382 1.00 98.56 82 ALA A CA 1
ATOM 643 C C . ALA A 1 82 ? -3.888 -1.038 1.686 1.00 98.56 82 ALA A C 1
ATOM 645 O O . ALA A 1 82 ? -3.158 -2.034 1.693 1.00 98.56 82 ALA A O 1
ATOM 646 N N . ILE A 1 83 ? -4.418 -0.550 2.803 1.00 98.81 83 ILE A N 1
ATOM 647 C CA . ILE A 1 83 ? -4.130 -1.019 4.158 1.00 98.81 83 ILE A CA 1
ATOM 648 C C . ILE A 1 83 ? -5.456 -1.384 4.820 1.00 98.81 83 ILE A C 1
ATOM 650 O O . ILE A 1 83 ? -6.250 -0.509 5.159 1.00 98.81 83 ILE A O 1
ATOM 654 N N . CYS A 1 84 ? -5.702 -2.675 5.045 1.00 98.75 84 CYS A N 1
ATOM 655 C CA . CYS A 1 84 ? -6.880 -3.130 5.777 1.00 98.75 84 CYS A CA 1
ATOM 656 C C . CYS A 1 84 ? -6.578 -3.221 7.269 1.00 98.75 84 CYS A C 1
ATOM 658 O O . CYS A 1 84 ? -5.784 -4.060 7.697 1.00 98.75 84 CYS A O 1
ATOM 660 N N . THR A 1 85 ? -7.223 -2.384 8.075 1.00 98.81 85 THR A N 1
ATOM 661 C CA . THR A 1 85 ? -6.855 -2.184 9.479 1.00 98.81 85 THR A CA 1
ATOM 662 C C . THR A 1 85 ? -8.047 -1.806 10.354 1.00 98.81 85 THR A C 1
ATOM 664 O O . THR A 1 85 ? -9.065 -1.326 9.858 1.00 98.81 85 THR A O 1
ATOM 667 N N . THR A 1 86 ? -7.933 -1.999 11.667 1.00 98.69 86 THR A N 1
ATOM 668 C CA . THR A 1 86 ? -8.845 -1.382 12.649 1.00 98.69 86 THR A CA 1
ATOM 669 C C . THR A 1 86 ? -8.367 -0.012 13.137 1.00 98.69 86 THR A C 1
ATOM 671 O O . THR A 1 86 ? -9.105 0.651 13.863 1.00 98.69 86 THR A O 1
ATOM 674 N N . LEU A 1 87 ? -7.138 0.384 12.793 1.00 98.56 87 LEU A N 1
ATOM 675 C CA . LEU A 1 87 ? -6.546 1.672 13.165 1.00 98.56 87 LEU A CA 1
ATOM 676 C C . LEU A 1 87 ? -7.200 2.835 12.404 1.00 98.56 87 LEU A C 1
ATOM 678 O O . LEU A 1 87 ? -7.793 2.644 11.338 1.00 98.56 87 LEU A O 1
ATOM 682 N N . THR A 1 88 ? -7.090 4.042 12.953 1.00 98.50 88 THR A N 1
ATOM 683 C CA . THR A 1 88 ? -7.466 5.278 12.256 1.00 98.50 88 THR A CA 1
ATOM 684 C C . THR A 1 88 ? -6.416 5.668 11.211 1.00 98.50 88 THR A C 1
ATOM 686 O O . THR A 1 88 ? -5.292 5.166 11.227 1.00 98.50 88 THR A O 1
ATOM 689 N N . SER A 1 89 ? -6.777 6.589 10.311 1.00 98.44 89 SER A N 1
ATOM 690 C CA . SER A 1 89 ? -5.831 7.186 9.356 1.00 98.44 89 SER A CA 1
ATOM 691 C C . SER A 1 89 ? -4.662 7.870 10.079 1.00 98.44 89 SER A C 1
ATOM 693 O O . SER A 1 89 ? -3.514 7.541 9.812 1.00 98.44 89 SER A O 1
ATOM 695 N N . GLU A 1 90 ? -4.930 8.668 11.117 1.00 98.50 90 GLU A N 1
ATOM 696 C CA . GLU A 1 90 ? -3.888 9.318 11.931 1.00 98.50 90 GLU A CA 1
ATOM 697 C C . GLU A 1 90 ? -2.898 8.315 12.556 1.00 98.50 90 GLU A C 1
ATOM 699 O O . GLU A 1 90 ? -1.688 8.540 12.553 1.00 98.50 90 GLU A O 1
ATOM 704 N N . GLU A 1 91 ? -3.392 7.179 13.064 1.00 98.69 91 GLU A N 1
ATOM 705 C CA . GLU A 1 91 ? -2.540 6.126 13.627 1.00 98.69 91 GLU A CA 1
ATOM 706 C C . GLU A 1 91 ? -1.684 5.430 12.559 1.00 98.69 91 GLU A C 1
ATOM 708 O O . GLU A 1 91 ? -0.568 4.995 12.855 1.00 98.69 91 GLU A O 1
ATOM 713 N N . ILE A 1 92 ? -2.195 5.275 11.334 1.00 98.69 92 ILE A N 1
ATOM 714 C CA . ILE A 1 92 ? -1.416 4.749 10.207 1.00 98.69 92 ILE A CA 1
ATOM 715 C C . ILE A 1 92 ? -0.367 5.767 9.766 1.00 98.69 92 ILE A C 1
ATOM 717 O O . ILE A 1 92 ? 0.799 5.395 9.606 1.00 98.69 92 ILE A O 1
ATOM 721 N N . ASP A 1 93 ? -0.751 7.034 9.648 1.00 98.62 93 ASP A N 1
ATOM 722 C CA . ASP A 1 93 ? 0.123 8.117 9.212 1.00 98.62 93 ASP A CA 1
ATOM 723 C C . ASP A 1 93 ? 1.322 8.288 10.149 1.00 98.62 93 ASP A C 1
ATOM 725 O O . ASP A 1 93 ? 2.463 8.405 9.693 1.00 98.62 93 ASP A O 1
ATOM 729 N N . GLU A 1 94 ? 1.085 8.229 11.464 1.00 98.50 94 GLU A N 1
ATOM 730 C CA . GLU A 1 94 ? 2.141 8.272 12.479 1.00 98.50 94 GLU A CA 1
ATOM 731 C C . GLU A 1 94 ? 3.078 7.060 12.372 1.00 98.50 94 GLU A C 1
ATOM 733 O O . GLU A 1 94 ? 4.299 7.200 12.437 1.00 98.50 94 GLU A O 1
ATOM 738 N N . ARG A 1 95 ? 2.527 5.856 12.177 1.00 98.38 95 ARG A N 1
ATOM 739 C CA . ARG A 1 95 ? 3.317 4.614 12.098 1.00 98.38 95 ARG A CA 1
ATOM 740 C C . ARG A 1 95 ? 4.190 4.534 10.858 1.00 98.38 95 ARG A C 1
ATOM 742 O O . ARG A 1 95 ? 5.280 3.966 10.925 1.00 98.38 95 ARG A O 1
ATOM 749 N N . LEU A 1 96 ? 3.690 5.041 9.737 1.00 98.25 96 LEU A N 1
ATOM 750 C CA . LEU A 1 96 ? 4.425 5.084 8.479 1.00 98.25 96 LEU A CA 1
ATOM 751 C C . LEU A 1 96 ? 5.349 6.300 8.384 1.00 98.25 96 LEU A C 1
ATOM 753 O O . LEU A 1 96 ? 6.242 6.307 7.532 1.00 98.25 96 LEU A O 1
ATOM 757 N N . ASP A 1 97 ? 5.171 7.281 9.275 1.00 98.00 97 ASP A N 1
ATOM 758 C CA . ASP A 1 97 ? 5.780 8.604 9.181 1.00 98.00 97 ASP A CA 1
ATOM 759 C C . ASP A 1 97 ? 5.556 9.170 7.771 1.00 98.00 97 ASP A C 1
ATOM 761 O O . ASP A 1 97 ? 6.488 9.380 6.991 1.00 98.00 97 ASP A O 1
ATOM 765 N N . VAL A 1 98 ? 4.274 9.347 7.429 1.00 97.25 98 VAL A N 1
ATOM 766 C CA . VAL A 1 98 ? 3.793 9.770 6.099 1.00 97.25 98 VAL A CA 1
ATOM 767 C C . VAL A 1 98 ? 4.501 11.029 5.603 1.00 97.25 98 VAL A C 1
ATOM 769 O O . VAL A 1 98 ? 4.872 11.126 4.434 1.00 97.25 98 VAL A O 1
ATOM 772 N N . LYS A 1 99 ? 4.823 11.946 6.520 1.00 96.44 99 LYS A N 1
ATOM 773 C CA . LYS A 1 99 ? 5.604 13.138 6.201 1.00 96.44 99 LYS A CA 1
ATOM 774 C C . LYS A 1 99 ? 6.998 12.791 5.672 1.00 96.44 99 LYS A C 1
ATOM 776 O O . LYS A 1 99 ? 7.418 13.372 4.675 1.00 96.44 99 LYS A O 1
ATOM 781 N N . SER A 1 100 ? 7.742 11.885 6.314 1.00 96.75 100 SER A N 1
ATOM 782 C CA . SER A 1 100 ? 9.057 11.485 5.789 1.00 96.75 100 SER A CA 1
ATOM 783 C C . SER A 1 100 ? 8.964 10.552 4.586 1.00 96.75 100 SER A C 1
ATOM 785 O O . SER A 1 100 ? 9.909 10.505 3.807 1.00 96.75 100 SER A O 1
ATOM 787 N N . LEU A 1 101 ? 7.829 9.876 4.379 1.00 97.12 101 LEU A N 1
ATOM 788 C CA . LEU A 1 101 ? 7.538 9.184 3.120 1.00 97.12 101 LEU A CA 1
ATOM 789 C C . LEU A 1 101 ? 7.299 10.138 1.942 1.00 97.12 101 LEU A C 1
ATOM 791 O O . LEU A 1 101 ? 7.340 9.667 0.810 1.00 97.12 101 LEU A O 1
ATOM 795 N N . GLN A 1 102 ? 7.078 11.436 2.192 1.00 97.19 102 GLN A N 1
ATOM 796 C CA . GLN A 1 102 ? 6.587 12.407 1.200 1.00 97.19 102 GLN A CA 1
ATOM 797 C C . GLN A 1 102 ? 5.225 12.015 0.608 1.00 97.19 102 GLN A C 1
ATOM 799 O O . GLN A 1 102 ? 4.946 12.317 -0.544 1.00 97.19 102 GLN A O 1
ATOM 804 N N . ALA A 1 103 ? 4.406 11.312 1.388 1.00 97.31 103 ALA A N 1
ATOM 805 C CA . ALA A 1 103 ? 3.076 10.885 0.982 1.00 97.31 103 ALA A CA 1
ATOM 806 C C . ALA A 1 103 ? 2.001 11.826 1.537 1.00 97.31 103 ALA A C 1
ATOM 808 O O . ALA A 1 103 ? 2.242 12.578 2.489 1.00 97.31 103 ALA A O 1
ATOM 809 N N . GLU A 1 104 ? 0.802 11.727 0.977 1.00 96.75 104 GLU A N 1
ATOM 810 C CA . GLU A 1 104 ? -0.388 12.376 1.518 1.00 96.75 104 GLU A CA 1
ATOM 811 C C . GLU A 1 104 ? -0.944 11.601 2.728 1.00 96.75 104 GLU A C 1
ATOM 813 O O . GLU A 1 104 ? -0.712 10.391 2.851 1.00 96.75 104 GLU A O 1
ATOM 818 N N . PRO A 1 105 ? -1.690 12.266 3.633 1.00 97.94 105 PRO A N 1
ATOM 819 C CA . PRO A 1 105 ? -2.422 11.592 4.701 1.00 97.94 105 PRO A CA 1
ATOM 820 C C . PRO A 1 105 ? -3.312 10.471 4.166 1.00 97.94 105 PRO A C 1
ATOM 822 O O . PRO A 1 105 ? -3.993 10.632 3.148 1.00 97.94 105 PRO A O 1
ATOM 825 N N . THR A 1 106 ? -3.345 9.336 4.864 1.00 98.44 106 THR A N 1
ATOM 826 C CA . THR A 1 106 ? -4.164 8.207 4.417 1.00 98.44 106 THR A CA 1
ATOM 827 C C . THR A 1 106 ? -5.654 8.525 4.484 1.00 98.44 106 THR A C 1
ATOM 829 O O . THR A 1 106 ? -6.126 9.225 5.382 1.00 98.44 106 THR A O 1
ATOM 832 N N . TRP A 1 107 ? -6.431 7.969 3.558 1.00 98.00 107 TRP A N 1
ATOM 833 C CA . TRP A 1 107 ? -7.877 8.192 3.472 1.00 98.00 107 TRP A CA 1
ATOM 834 C C . TRP A 1 107 ? -8.639 6.882 3.264 1.00 98.00 107 TRP A C 1
ATOM 836 O O . TRP A 1 107 ? -8.067 5.884 2.839 1.00 98.00 107 TRP A O 1
ATOM 846 N N . GLU A 1 108 ? -9.925 6.846 3.621 1.00 98.06 108 GLU A N 1
ATOM 847 C CA . GLU A 1 108 ? -10.726 5.615 3.581 1.00 98.06 108 GLU A CA 1
ATOM 848 C C . GLU A 1 108 ? -11.214 5.293 2.166 1.00 98.06 108 GLU A C 1
ATOM 850 O O . GLU A 1 108 ? -11.963 6.068 1.577 1.00 98.06 108 GLU A O 1
ATOM 855 N N . GLY A 1 109 ? -10.820 4.128 1.649 1.00 96.75 109 GLY A N 1
ATOM 856 C CA . GLY A 1 109 ? -11.140 3.676 0.299 1.00 96.75 109 GLY A CA 1
ATOM 857 C C . GLY A 1 109 ? -9.935 3.111 -0.451 1.00 96.75 109 GLY A C 1
ATOM 858 O O . GLY A 1 109 ? -8.853 2.922 0.113 1.00 96.75 109 GLY A O 1
ATOM 859 N N . MET A 1 110 ? -10.161 2.812 -1.726 1.00 96.38 110 MET A N 1
ATOM 860 C CA . MET A 1 110 ? -9.168 2.378 -2.711 1.00 96.38 110 MET A CA 1
ATOM 861 C C . MET A 1 110 ? -9.022 3.455 -3.786 1.00 96.38 110 MET A C 1
ATOM 863 O O . MET A 1 110 ? -9.946 4.239 -3.979 1.00 96.38 110 MET A O 1
ATOM 867 N N . VAL A 1 111 ? -7.884 3.485 -4.479 1.00 95.31 111 VAL A N 1
ATOM 868 C CA . VAL A 1 111 ? -7.588 4.478 -5.532 1.00 95.31 111 VAL A CA 1
ATOM 869 C C . VAL A 1 111 ? -8.502 4.345 -6.754 1.00 95.31 111 VAL A C 1
ATOM 871 O O . VAL A 1 111 ? -8.777 5.340 -7.417 1.00 95.31 111 VAL A O 1
ATOM 874 N N . TYR A 1 112 ? -9.025 3.141 -6.995 1.00 93.38 112 TYR A N 1
ATOM 875 C CA . TYR A 1 112 ? -10.051 2.843 -7.998 1.00 93.38 112 TYR A CA 1
ATOM 876 C C . TYR A 1 112 ? -11.295 2.237 -7.337 1.00 93.38 112 TYR A C 1
ATOM 878 O O . TYR A 1 112 ? -11.285 1.934 -6.135 1.00 93.38 112 TYR A O 1
ATOM 886 N N . ASP A 1 113 ? -12.368 2.039 -8.108 1.00 90.94 113 ASP A N 1
ATOM 887 C CA . ASP A 1 113 ? -13.577 1.417 -7.579 1.00 90.94 113 ASP A CA 1
ATOM 888 C C . ASP A 1 113 ? -13.291 -0.039 -7.191 1.00 90.94 113 ASP A C 1
ATOM 890 O O . ASP A 1 113 ? -12.489 -0.742 -7.802 1.00 90.94 113 ASP A O 1
ATOM 894 N N . HIS A 1 114 ? -13.972 -0.536 -6.157 1.00 86.25 114 HIS A N 1
ATOM 895 C CA . HIS A 1 114 ? -13.772 -1.912 -5.687 1.00 86.25 114 HIS A CA 1
ATOM 896 C C . HIS A 1 114 ? -13.984 -2.952 -6.806 1.00 86.25 114 HIS A C 1
ATOM 8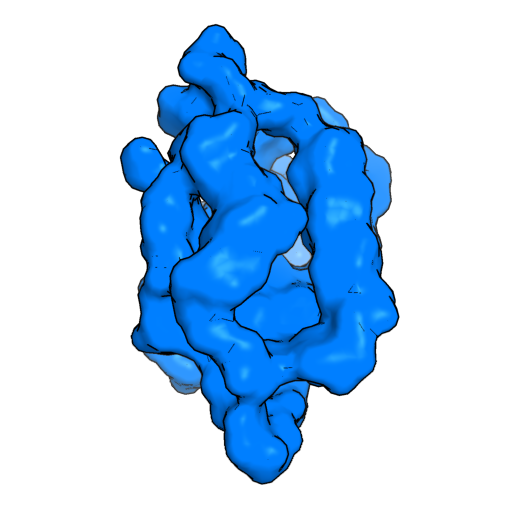98 O O . HIS A 1 114 ? -13.312 -3.983 -6.836 1.00 86.25 114 HIS A O 1
ATOM 904 N N . ASP A 1 115 ? -14.915 -2.681 -7.725 1.00 88.38 115 ASP A N 1
ATOM 905 C CA . ASP A 1 115 ? -15.238 -3.566 -8.846 1.00 88.38 115 ASP A CA 1
ATOM 906 C C . ASP A 1 115 ? -14.167 -3.556 -9.951 1.00 88.38 115 ASP A C 1
ATOM 908 O O . ASP A 1 115 ? -14.155 -4.474 -10.773 1.00 88.38 115 ASP A O 1
ATOM 912 N N . ASP A 1 116 ? -13.231 -2.600 -9.923 1.00 89.75 116 ASP A N 1
ATOM 913 C CA . ASP A 1 116 ? -12.061 -2.574 -10.804 1.00 89.75 116 ASP A CA 1
ATOM 914 C C . ASP A 1 116 ? -10.991 -3.577 -10.363 1.00 89.75 116 ASP A C 1
ATOM 916 O O . ASP A 1 116 ? -10.073 -3.844 -11.127 1.00 89.75 116 ASP A O 1
ATOM 920 N N . PHE A 1 117 ? -11.099 -4.182 -9.173 1.00 90.62 117 PHE A N 1
ATOM 921 C CA . PHE A 1 117 ? -10.138 -5.166 -8.667 1.00 90.62 117 PHE A CA 1
ATOM 922 C C . PHE A 1 117 ? -10.682 -6.603 -8.714 1.00 90.62 117 PHE A C 1
ATOM 924 O O . PHE A 1 117 ? -11.867 -6.871 -8.485 1.00 90.62 117 PHE A O 1
ATOM 931 N N . CYS A 1 118 ? -9.808 -7.571 -9.006 1.00 88.00 118 CYS A N 1
ATOM 932 C CA . CYS A 1 118 ? -10.200 -8.974 -9.194 1.00 88.00 118 CYS A CA 1
ATOM 933 C C . CYS A 1 118 ? -10.075 -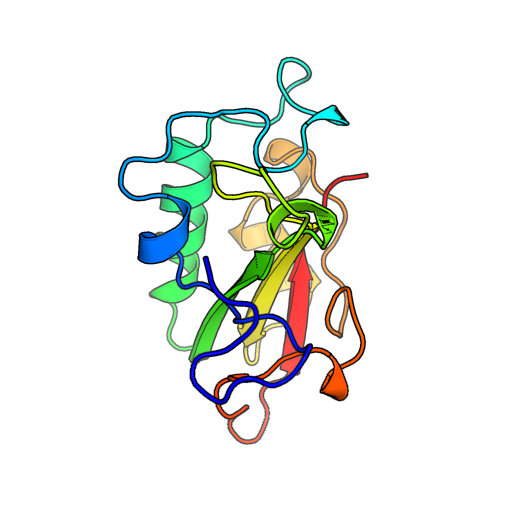9.856 -7.937 1.00 88.00 118 CYS A C 1
ATOM 935 O O . CYS A 1 118 ? -10.774 -10.866 -7.826 1.00 88.00 118 CYS A O 1
ATOM 937 N N . ASP A 1 119 ? -9.228 -9.477 -6.981 1.00 86.06 119 ASP A N 1
ATOM 938 C CA . ASP A 1 119 ? -8.724 -10.346 -5.909 1.00 86.06 119 ASP A CA 1
ATOM 939 C C . ASP A 1 119 ? -8.599 -9.633 -4.550 1.00 86.06 119 ASP A C 1
ATOM 941 O O . ASP A 1 119 ? -7.754 -9.980 -3.718 1.00 86.06 119 ASP A O 1
ATOM 945 N N . VAL A 1 120 ? -9.485 -8.664 -4.292 1.00 93.38 120 VAL A N 1
ATOM 946 C CA . VAL A 1 120 ? -9.543 -7.950 -3.010 1.00 93.38 120 VAL A CA 1
ATOM 947 C C . VAL A 1 120 ? -9.670 -8.945 -1.847 1.00 93.38 120 VAL A C 1
ATOM 949 O O . VAL A 1 120 ? -10.678 -9.657 -1.752 1.00 93.38 120 VAL A O 1
ATOM 952 N N . PRO A 1 121 ? -8.684 -9.019 -0.927 1.00 95.56 121 PRO A N 1
ATOM 953 C CA . PRO A 1 121 ? -8.787 -9.909 0.217 1.00 95.56 121 PRO A CA 1
ATOM 954 C C . PRO A 1 121 ? -9.944 -9.491 1.130 1.00 95.56 121 PRO A C 1
ATOM 956 O O . PRO A 1 121 ? -10.265 -8.311 1.259 1.00 95.56 121 PRO A O 1
ATOM 959 N N . ALA A 1 122 ? -10.557 -10.458 1.817 1.00 95.81 122 ALA A N 1
ATOM 960 C CA . ALA A 1 122 ? -11.682 -10.178 2.704 1.00 95.81 122 ALA A CA 1
ATOM 961 C C . ALA A 1 122 ? -11.333 -9.106 3.754 1.00 95.81 122 ALA A C 1
ATOM 963 O O . ALA A 1 122 ? -10.270 -9.159 4.379 1.00 95.81 122 ALA A O 1
ATOM 964 N N . VAL A 1 123 ? -12.256 -8.169 3.981 1.00 97.25 123 VAL A N 1
ATOM 965 C CA . VAL A 1 123 ? -12.176 -7.159 5.046 1.00 97.25 123 VAL A CA 1
ATOM 966 C C . VAL A 1 123 ? -12.859 -7.730 6.294 1.00 97.25 123 VAL A C 1
ATOM 968 O O . VAL A 1 123 ? -14.083 -7.899 6.291 1.00 97.25 123 VAL A O 1
ATOM 971 N N . PRO A 1 124 ? -12.119 -8.091 7.361 1.00 97.38 124 PRO A N 1
ATOM 972 C CA . PRO A 1 124 ? -12.734 -8.666 8.551 1.00 97.38 124 PRO A CA 1
ATOM 973 C C . PRO A 1 124 ? -13.614 -7.641 9.277 1.00 97.38 124 PRO A C 1
ATOM 975 O O . PRO A 1 124 ? -13.404 -6.433 9.184 1.00 97.38 124 PRO A O 1
ATOM 978 N N . GLY A 1 125 ? -14.580 -8.118 10.065 1.00 97.06 125 GLY A N 1
ATOM 979 C CA . GLY A 1 125 ? -15.479 -7.241 10.820 1.00 97.06 125 GLY A CA 1
ATOM 980 C C . GLY A 1 125 ? -14.724 -6.204 11.662 1.00 97.06 125 GLY A C 1
ATOM 981 O O . GLY A 1 125 ? -13.757 -6.535 12.349 1.00 97.06 125 GLY A O 1
ATOM 982 N N . GLY A 1 126 ? -15.160 -4.945 11.586 1.00 96.88 126 GLY A N 1
ATOM 983 C CA . GLY A 1 126 ? -14.540 -3.817 12.289 1.00 96.88 126 GLY A CA 1
ATOM 984 C C . GLY A 1 126 ? -13.280 -3.244 11.630 1.00 96.88 126 GLY A C 1
ATOM 985 O O . GLY A 1 126 ? -12.761 -2.250 12.132 1.00 96.88 126 GLY A O 1
ATOM 986 N N . HIS A 1 127 ? -12.801 -3.833 10.530 1.00 98.44 127 HIS A N 1
ATOM 987 C CA . HIS A 1 127 ? -11.721 -3.258 9.732 1.00 98.44 127 HIS A CA 1
ATOM 988 C C . HIS A 1 127 ? -12.276 -2.309 8.668 1.00 98.44 127 HIS A C 1
ATOM 990 O O . HIS A 1 127 ? -13.437 -2.404 8.267 1.00 98.44 127 HIS A O 1
ATOM 996 N N . ARG A 1 128 ? -11.407 -1.418 8.204 1.00 98.12 128 ARG A N 1
ATOM 997 C CA . ARG A 1 128 ? -11.597 -0.523 7.062 1.00 98.12 128 ARG A CA 1
ATOM 998 C C . ARG A 1 128 ? -10.383 -0.621 6.146 1.00 98.12 128 ARG A C 1
ATOM 1000 O O . ARG A 1 128 ? -9.325 -1.069 6.592 1.00 98.12 128 ARG A O 1
ATOM 1007 N N . VAL A 1 129 ? -10.527 -0.177 4.904 1.00 98.50 129 VAL A N 1
ATOM 1008 C CA . VAL A 1 129 ? -9.402 -0.037 3.973 1.00 98.50 129 VAL A CA 1
ATOM 1009 C C . VAL A 1 129 ? -9.019 1.432 3.903 1.00 98.50 129 VAL A C 1
ATOM 1011 O O . VAL A 1 129 ? -9.876 2.280 3.675 1.00 98.50 129 VAL A O 1
ATOM 1014 N N . LEU A 1 130 ? -7.742 1.715 4.132 1.00 98.69 130 LEU A N 1
ATOM 1015 C CA . LEU A 1 130 ? -7.150 3.034 3.964 1.00 98.69 130 LEU A CA 1
ATOM 1016 C C . LEU A 1 130 ? -6.170 3.002 2.793 1.00 98.69 130 LEU A C 1
ATOM 1018 O O . LEU A 1 130 ? -5.430 2.028 2.657 1.00 98.69 130 LEU A O 1
ATOM 1022 N N . SER A 1 131 ? -6.137 4.059 1.992 1.00 98.50 131 SER A N 1
ATOM 1023 C CA . SER A 1 131 ? -5.170 4.231 0.912 1.00 98.50 131 SER A CA 1
ATOM 1024 C C . SER A 1 131 ? -4.096 5.244 1.284 1.00 98.50 131 SER A C 1
ATOM 1026 O O . SER A 1 131 ? -4.401 6.325 1.784 1.00 98.50 131 SER A O 1
ATOM 1028 N N . LEU A 1 132 ? -2.843 4.876 1.021 1.00 98.50 132 LEU A N 1
ATOM 1029 C CA . LEU A 1 132 ? -1.677 5.756 1.008 1.00 98.50 132 LEU A CA 1
ATOM 1030 C C . LEU A 1 132 ? -1.287 6.040 -0.447 1.00 98.50 132 LEU A C 1
ATOM 1032 O O . LEU A 1 132 ? -1.130 5.096 -1.225 1.00 98.50 132 LEU A O 1
ATOM 1036 N N . VAL A 1 133 ? -1.115 7.317 -0.785 1.00 97.31 133 VAL A N 1
ATOM 1037 C CA . VAL A 1 133 ? -0.799 7.803 -2.139 1.00 97.31 133 VAL A CA 1
ATOM 1038 C C . VAL A 1 133 ? 0.232 8.932 -2.084 1.00 97.31 133 VAL A C 1
ATOM 1040 O O . VAL A 1 133 ? 0.475 9.513 -1.023 1.00 97.31 133 VAL A O 1
ATOM 1043 N N . TRP A 1 134 ? 0.832 9.237 -3.232 1.00 94.75 134 TRP A N 1
ATOM 1044 C CA . TRP A 1 134 ? 1.785 10.328 -3.417 1.00 94.75 134 TRP A CA 1
ATOM 1045 C C . TRP A 1 134 ? 1.352 11.166 -4.623 1.00 94.75 134 TRP A C 1
ATOM 1047 O O . TRP A 1 134 ? 1.398 10.665 -5.744 1.00 94.75 134 TRP A O 1
ATOM 1057 N N . ASP A 1 135 ? 0.976 12.423 -4.400 1.00 79.19 135 ASP A N 1
ATOM 1058 C CA . ASP A 1 135 ? 0.637 13.405 -5.448 1.00 79.19 135 ASP A CA 1
ATOM 1059 C C . ASP A 1 135 ? 1.677 14.548 -5.485 1.00 79.19 135 ASP A C 1
ATOM 1061 O O . ASP A 1 135 ? 2.380 14.766 -4.466 1.00 79.19 135 ASP A O 1
#